Protein AF-A0A2D8RJA9-F1 (afdb_monomer)

Nearest PDB structures (foldseek):
  5o3w-assembly1_A  TM=4.765E-01  e=5.206E+00  Gypsophila vaccaria
  4ax4-assembly1_A  TM=5.042E-01  e=7.537E+00  Sus scrofa
  1o6g-assembly1_A  TM=4.946E-01  e=7.537E+00  Sus scrofa
  1e5t-assembly1_A  TM=5.005E-01  e=8.526E+00  Sus scrofa

Solvent-accessible surface area (backbone atoms only — not comparable to full-atom values): 4884 Å² total; per-residue (Å²): 129,74,74,64,53,69,54,76,48,81,40,97,88,77,38,61,30,40,37,35,45,37,68,60,89,90,44,67,44,43,32,32,28,67,45,98,88,48,70,77,40,86,45,82,78,54,71,68,52,48,53,52,48,50,55,56,44,51,61,30,34,80,69,72,66,40,53,71,74,57,51,52,32,55,76,51,72,55,48,92,126

Foldseek 3Di:
DQDWQWDWDQDPPLGIKIKTFDDDPLATFIWIDSDPPGDIDGDDDDPVSLVVSLVSLVVCVVVVRHDPSRNVCSVVVNDDD

Radius of gyration: 12.63 Å; Cα contacts (8 Å, |Δi|>4): 115; chains: 1; bounding box: 29×23×32 Å

Secondary structure (DSSP, 8-state):
-PPPEEEEEEETTTEEEEEEEEEETTEEEEEEESSTTSPPEE----HHHHHHHHHHHHHHHTTTSS-HHHHHHHHTTT---

Structure (mmCIF, N/CA/C/O backbone):
data_AF-A0A2D8RJA9-F1
#
_entry.id   AF-A0A2D8RJA9-F1
#
loop_
_atom_site.group_PDB
_atom_site.id
_atom_site.type_symbol
_atom_site.label_atom_id
_atom_site.label_alt_id
_atom_site.label_comp_id
_atom_site.label_asym_id
_atom_site.label_entity_id
_atom_site.label_seq_id
_atom_site.pdbx_PDB_ins_code
_atom_site.Cartn_x
_atom_site.Cartn_y
_atom_site.Cartn_z
_atom_site.occupancy
_atom_site.B_iso_or_equiv
_atom_site.auth_seq_id
_atom_site.auth_comp_id
_atom_site.auth_asym_id
_atom_site.auth_atom_id
_atom_site.pdbx_PDB_model_num
ATOM 1 N N . MET A 1 1 ? -12.189 11.935 -0.782 1.00 57.56 1 MET A N 1
ATOM 2 C CA . MET A 1 1 ? -11.685 10.544 -0.726 1.00 57.56 1 MET A CA 1
ATOM 3 C C . MET A 1 1 ? -10.344 10.523 -0.004 1.00 57.56 1 MET A C 1
ATOM 5 O O . MET A 1 1 ? -9.587 11.477 -0.178 1.00 57.56 1 MET A O 1
ATOM 9 N N . PRO A 1 2 ? -10.048 9.489 0.801 1.00 71.12 2 PRO A N 1
ATOM 10 C CA . PRO A 1 2 ? -8.731 9.297 1.405 1.00 71.12 2 PRO A CA 1
ATOM 11 C C . PRO A 1 2 ? -7.651 9.266 0.319 1.00 71.12 2 PRO A C 1
ATOM 13 O O . PRO A 1 2 ? -7.861 8.692 -0.749 1.00 71.12 2 PRO A O 1
ATOM 16 N N . ARG A 1 3 ? -6.499 9.892 0.571 1.00 86.94 3 ARG A N 1
ATOM 17 C CA . ARG A 1 3 ? -5.355 9.787 -0.345 1.00 86.94 3 ARG A CA 1
ATOM 18 C C . ARG A 1 3 ? -4.830 8.342 -0.329 1.00 86.94 3 ARG A C 1
ATOM 20 O O . ARG A 1 3 ? -4.781 7.763 0.757 1.00 86.94 3 ARG A O 1
ATOM 27 N N . PRO A 1 4 ? -4.392 7.787 -1.473 1.00 94.75 4 PRO A N 1
ATOM 28 C CA . PRO A 1 4 ? -3.733 6.487 -1.494 1.00 94.75 4 PRO A CA 1
ATOM 29 C C . PRO A 1 4 ? -2.520 6.437 -0.557 1.00 94.75 4 PRO A C 1
ATOM 31 O O . PRO A 1 4 ? -1.838 7.447 -0.328 1.00 94.75 4 PRO A O 1
ATOM 34 N N . ILE A 1 5 ? -2.242 5.250 -0.027 1.00 97.06 5 ILE A N 1
ATOM 35 C CA . ILE A 1 5 ? -0.989 4.950 0.666 1.00 97.06 5 ILE A CA 1
ATOM 36 C C . ILE A 1 5 ? -0.082 4.301 -0.368 1.00 97.06 5 ILE A C 1
ATOM 38 O O . ILE A 1 5 ? -0.431 3.255 -0.903 1.00 97.06 5 ILE A O 1
ATOM 42 N N . GLY A 1 6 ? 1.030 4.953 -0.701 1.00 97.19 6 GLY A N 1
ATOM 43 C CA . GLY A 1 6 ? 1.916 4.483 -1.757 1.00 97.19 6 GLY A CA 1
ATOM 44 C C . GLY A 1 6 ? 3.341 4.271 -1.280 1.00 97.19 6 GLY A C 1
ATOM 45 O O . GLY A 1 6 ? 3.821 5.010 -0.418 1.00 97.19 6 GLY A O 1
ATOM 46 N N . TRP A 1 7 ? 3.992 3.279 -1.876 1.00 97.88 7 TRP A N 1
ATOM 47 C CA . TRP A 1 7 ? 5.398 2.936 -1.683 1.00 97.88 7 TRP A CA 1
ATOM 48 C C . TRP A 1 7 ? 6.020 2.532 -3.017 1.00 97.88 7 TRP A C 1
ATOM 50 O O . TRP A 1 7 ? 5.377 2.563 -4.069 1.00 97.88 7 TRP A O 1
ATOM 60 N N . THR A 1 8 ? 7.310 2.226 -2.985 1.00 96.94 8 THR A N 1
ATOM 61 C CA . THR A 1 8 ? 8.034 1.709 -4.140 1.00 96.94 8 THR A CA 1
ATOM 62 C C . THR A 1 8 ? 8.533 0.309 -3.830 1.00 96.94 8 THR A C 1
ATOM 64 O O . THR A 1 8 ? 9.081 0.099 -2.752 1.00 96.94 8 THR A O 1
ATOM 67 N N . LYS A 1 9 ? 8.415 -0.600 -4.796 1.00 95.12 9 LYS A N 1
ATOM 68 C CA . LYS A 1 9 ? 9.033 -1.926 -4.768 1.00 95.12 9 LYS A CA 1
ATOM 69 C C . LYS A 1 9 ? 9.957 -2.097 -5.969 1.00 95.12 9 LYS A C 1
ATOM 71 O O . LYS A 1 9 ? 9.664 -1.590 -7.052 1.00 95.12 9 LYS A O 1
ATOM 76 N N . LYS A 1 10 ? 11.090 -2.770 -5.774 1.00 94.19 10 LYS A N 1
ATOM 77 C CA . LYS A 1 10 ? 11.968 -3.169 -6.877 1.00 94.19 10 LYS A CA 1
ATOM 78 C C . LYS A 1 10 ? 11.506 -4.530 -7.389 1.00 94.19 10 LYS A C 1
ATOM 80 O O . LYS A 1 10 ? 11.388 -5.467 -6.611 1.00 94.19 10 LYS A O 1
ATOM 85 N N . ASP A 1 11 ? 11.265 -4.605 -8.681 1.00 91.00 11 ASP A N 1
ATOM 86 C CA . ASP A 1 11 ? 10.899 -5.796 -9.427 1.00 91.00 11 ASP A CA 1
ATOM 87 C C . ASP A 1 11 ? 12.100 -6.225 -10.293 1.00 91.00 11 ASP A C 1
ATOM 89 O O . ASP A 1 11 ? 12.739 -5.352 -10.896 1.00 91.00 11 ASP A O 1
ATOM 93 N N . PRO A 1 12 ? 12.467 -7.520 -10.320 1.00 89.38 12 PRO A N 1
ATOM 94 C CA . PRO A 1 12 ? 13.617 -8.000 -11.086 1.00 89.38 12 PRO A CA 1
ATOM 95 C C . PRO A 1 12 ? 13.514 -7.739 -12.592 1.00 89.38 12 PRO A C 1
ATOM 97 O O . PRO A 1 12 ? 14.529 -7.430 -13.213 1.00 89.38 12 PRO A O 1
ATOM 100 N N . ASP A 1 13 ? 12.306 -7.818 -13.152 1.00 89.50 13 ASP A N 1
ATOM 101 C CA . ASP A 1 13 ? 12.075 -7.767 -14.597 1.00 89.50 13 ASP A CA 1
ATOM 102 C C . ASP A 1 13 ? 11.683 -6.360 -15.055 1.00 89.50 13 ASP A C 1
ATOM 104 O O . ASP A 1 13 ? 12.109 -5.876 -16.103 1.00 89.50 13 ASP A O 1
ATOM 108 N N . LEU A 1 14 ? 10.867 -5.682 -14.249 1.00 86.81 14 LEU A N 1
ATOM 109 C CA . LEU A 1 14 ? 10.244 -4.410 -14.613 1.00 86.81 14 LEU A CA 1
ATOM 110 C C . LEU A 1 14 ? 10.946 -3.203 -13.989 1.00 86.81 14 LEU A C 1
ATOM 112 O O . LEU A 1 14 ? 10.708 -2.070 -14.403 1.00 86.81 14 LEU A O 1
ATOM 116 N N . GLY A 1 15 ? 11.834 -3.425 -13.019 1.00 91.06 15 GLY A N 1
ATOM 117 C CA . GLY A 1 15 ? 12.552 -2.366 -12.329 1.00 91.06 15 GLY A CA 1
ATOM 118 C C . GLY A 1 15 ? 11.728 -1.731 -11.209 1.00 91.06 15 GLY A C 1
ATOM 119 O O . GLY A 1 15 ? 11.222 -2.405 -10.319 1.00 91.06 15 GLY A O 1
ATOM 120 N N . LYS A 1 16 ? 11.672 -0.400 -11.152 1.00 94.69 16 LYS A N 1
ATOM 121 C CA . LYS A 1 16 ? 11.089 0.317 -10.009 1.00 94.69 16 LYS A CA 1
ATOM 122 C C . LYS A 1 16 ? 9.572 0.461 -10.170 1.00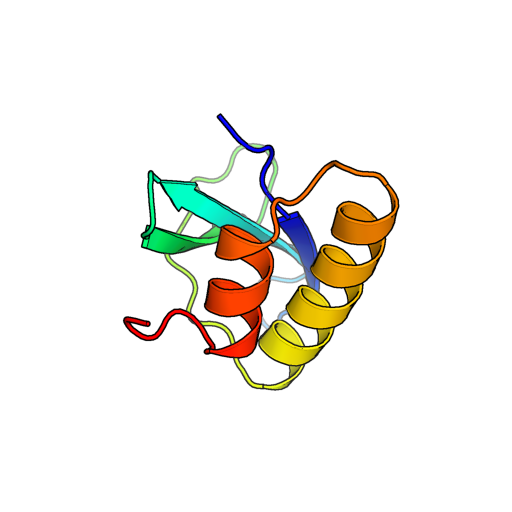 94.69 16 LYS A C 1
ATOM 124 O O . LYS A 1 16 ? 9.115 1.334 -10.898 1.00 94.69 16 LYS A O 1
ATOM 129 N N . LEU A 1 17 ? 8.797 -0.293 -9.397 1.00 96.38 17 LEU A N 1
ATOM 130 C CA . LEU A 1 17 ? 7.340 -0.192 -9.370 1.00 96.38 17 LEU A CA 1
ATOM 131 C C . LEU A 1 17 ? 6.869 0.812 -8.319 1.00 96.38 17 LEU A C 1
ATOM 133 O O . LEU A 1 17 ? 7.295 0.777 -7.163 1.00 96.38 17 LEU A O 1
ATOM 137 N N . LYS A 1 18 ? 5.923 1.672 -8.696 1.00 97.56 18 LYS A N 1
ATOM 138 C CA . LYS A 1 18 ? 5.123 2.454 -7.751 1.00 97.56 18 LYS A CA 1
ATOM 139 C C . LYS A 1 18 ? 3.880 1.653 -7.385 1.00 97.56 18 LYS A C 1
ATOM 141 O O . LYS A 1 18 ? 3.125 1.281 -8.276 1.00 97.56 18 LYS A O 1
ATOM 146 N N . ILE A 1 19 ? 3.633 1.445 -6.097 1.00 98.12 19 ILE A N 1
ATOM 147 C CA . ILE A 1 19 ? 2.452 0.729 -5.603 1.00 98.12 19 ILE A CA 1
ATOM 148 C C . ILE A 1 19 ? 1.553 1.701 -4.842 1.00 98.12 19 ILE A C 1
ATOM 150 O O . ILE A 1 19 ? 2.038 2.612 -4.169 1.00 98.12 19 ILE A O 1
ATOM 154 N N . GLU A 1 20 ? 0.239 1.527 -4.964 1.00 97.94 20 GLU A N 1
ATOM 155 C CA . GLU A 1 20 ? -0.778 2.277 -4.235 1.00 97.94 20 GLU A CA 1
ATOM 156 C C . GLU A 1 20 ? -1.855 1.356 -3.655 1.00 97.94 20 GLU A C 1
ATOM 158 O O . GLU A 1 20 ? -2.581 0.673 -4.381 1.00 97.94 20 GLU A O 1
ATOM 163 N N . ALA A 1 21 ? -2.025 1.439 -2.338 1.00 97.56 21 ALA A N 1
ATOM 164 C CA . ALA A 1 21 ? -3.207 0.979 -1.631 1.00 97.56 21 ALA A CA 1
ATOM 165 C C . ALA A 1 21 ? -4.279 2.080 -1.655 1.00 97.56 21 ALA A C 1
ATOM 167 O O . ALA A 1 21 ? -4.066 3.208 -1.189 1.00 97.56 21 ALA A O 1
ATOM 168 N N . ARG A 1 22 ? -5.443 1.759 -2.221 1.00 95.88 22 ARG A N 1
ATOM 169 C CA . ARG A 1 22 ? -6.560 2.678 -2.465 1.00 95.88 22 ARG A CA 1
ATOM 170 C C . ARG A 1 22 ? -7.817 2.182 -1.76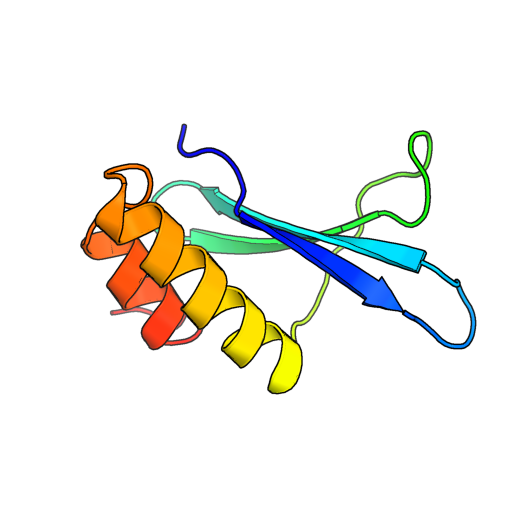5 1.00 95.88 22 ARG A C 1
ATOM 172 O O . ARG A 1 22 ? -8.183 1.014 -1.890 1.00 95.88 22 ARG A O 1
ATOM 179 N N . PHE A 1 23 ? -8.504 3.098 -1.089 1.00 93.75 23 PHE A N 1
ATOM 180 C CA . PHE A 1 23 ? -9.804 2.835 -0.481 1.00 93.75 23 PHE A CA 1
ATOM 181 C C . PHE A 1 23 ? -10.942 3.359 -1.347 1.00 93.75 23 PHE A C 1
ATOM 183 O O . PHE A 1 23 ? -10.990 4.550 -1.661 1.00 93.75 23 PHE A O 1
ATOM 190 N N . PHE A 1 24 ? -11.905 2.486 -1.627 1.00 89.75 24 PHE A N 1
ATOM 191 C CA . PHE A 1 24 ? -13.204 2.835 -2.194 1.00 89.75 24 PHE A CA 1
ATOM 192 C C . PHE A 1 24 ? -14.289 2.411 -1.203 1.00 89.75 24 PHE A C 1
ATOM 194 O O . PHE A 1 24 ? -14.635 1.234 -1.099 1.00 89.75 24 PHE A O 1
ATOM 201 N N . GLY A 1 25 ? -14.773 3.361 -0.400 1.00 86.75 25 GLY A N 1
ATOM 202 C CA . GLY A 1 25 ? -15.603 3.039 0.763 1.00 86.75 25 GLY A CA 1
ATOM 203 C C . GLY A 1 25 ? -14.823 2.178 1.764 1.00 86.75 25 GLY A C 1
ATOM 204 O O . GLY A 1 25 ? -13.778 2.600 2.255 1.00 86.75 25 GLY A O 1
ATOM 205 N N . SER A 1 26 ? -15.318 0.970 2.049 1.00 87.94 26 SER A N 1
ATOM 206 C CA . SER A 1 26 ? -14.649 -0.034 2.894 1.00 87.94 26 SER A CA 1
ATOM 207 C C . SER A 1 26 ? -13.792 -1.038 2.117 1.00 87.94 26 SER A C 1
ATOM 209 O O . SER A 1 26 ? -13.204 -1.923 2.728 1.00 87.94 26 SER A O 1
ATOM 211 N N . LYS A 1 27 ? -13.710 -0.932 0.786 1.00 92.25 27 LYS A N 1
ATOM 212 C CA . LYS A 1 27 ? -12.913 -1.852 -0.029 1.00 92.25 27 LYS A CA 1
ATOM 213 C C . LYS A 1 27 ? -11.480 -1.344 -0.158 1.00 92.25 27 LYS A C 1
ATOM 215 O O . LYS A 1 27 ? -11.265 -0.237 -0.659 1.00 92.25 27 LYS A O 1
ATOM 220 N N . LEU A 1 28 ? -10.520 -2.170 0.253 1.00 95.31 28 LEU A N 1
ATOM 221 C CA . LEU A 1 28 ? -9.094 -1.962 0.020 1.00 95.31 28 LEU A CA 1
ATOM 222 C C . LEU A 1 28 ? -8.702 -2.603 -1.318 1.00 95.31 28 LEU A C 1
ATOM 224 O O . LEU A 1 28 ? -9.029 -3.756 -1.583 1.00 95.31 28 LEU A O 1
ATOM 228 N N . THR A 1 29 ? -8.054 -1.833 -2.186 1.00 96.31 29 THR A N 1
ATOM 229 C CA . THR A 1 29 ? -7.599 -2.282 -3.510 1.00 96.31 29 THR A CA 1
ATOM 230 C C . THR A 1 29 ? -6.161 -1.859 -3.742 1.00 96.31 29 THR A C 1
ATOM 232 O O . THR A 1 29 ? -5.729 -0.821 -3.241 1.00 96.31 29 THR A O 1
ATOM 235 N N . PHE A 1 30 ? -5.440 -2.637 -4.536 1.00 97.75 30 PHE A N 1
ATOM 236 C CA . PHE A 1 30 ? -4.014 -2.465 -4.753 1.00 97.75 30 PHE A CA 1
ATOM 237 C C . PHE A 1 30 ? -3.724 -2.334 -6.232 1.00 97.75 30 PHE A C 1
ATOM 239 O O . PHE A 1 30 ? -4.249 -3.089 -7.050 1.00 97.75 30 PHE A O 1
ATOM 246 N N . HIS A 1 31 ? -2.906 -1.343 -6.560 1.00 97.88 31 HIS A N 1
ATOM 247 C CA . HIS A 1 31 ? -2.512 -1.087 -7.931 1.00 97.88 31 HIS A CA 1
ATOM 248 C C . HIS A 1 31 ? -1.024 -0.790 -7.998 1.00 97.88 31 HIS A C 1
ATOM 250 O O . HIS A 1 31 ? -0.471 -0.183 -7.079 1.00 97.88 31 HIS A O 1
ATOM 256 N N . ARG A 1 32 ? -0.397 -1.159 -9.109 1.00 97.44 32 ARG A N 1
ATOM 257 C CA . ARG A 1 32 ? 0.991 -0.823 -9.419 1.00 97.44 32 ARG A CA 1
ATOM 258 C C . ARG A 1 32 ? 1.091 -0.021 -10.712 1.00 97.44 32 ARG A C 1
ATOM 260 O O . ARG A 1 32 ? 0.203 -0.095 -11.555 1.00 97.44 32 ARG A O 1
ATOM 267 N N . GLN A 1 33 ? 2.177 0.722 -10.867 1.00 97.25 33 GLN A N 1
ATOM 268 C CA . GLN A 1 33 ? 2.509 1.468 -12.074 1.00 97.25 33 GLN A CA 1
ATOM 269 C C . GLN A 1 33 ? 4.029 1.429 -12.278 1.00 97.25 33 GLN A C 1
ATOM 271 O O . GLN A 1 33 ? 4.777 1.752 -11.352 1.00 97.25 33 GLN A O 1
ATOM 276 N N . ASN A 1 34 ? 4.485 1.042 -13.473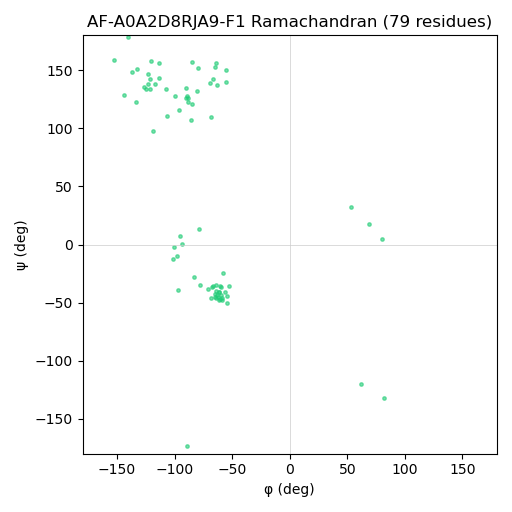 1.00 94.62 34 ASN A N 1
ATOM 277 C CA . ASN A 1 34 ? 5.918 0.937 -13.780 1.00 94.62 34 ASN A CA 1
ATOM 278 C C . ASN A 1 34 ? 6.552 2.284 -14.188 1.00 94.62 34 ASN A C 1
ATOM 280 O O . ASN A 1 34 ? 7.725 2.549 -13.955 1.00 94.62 34 ASN A O 1
ATOM 284 N N . GLY A 1 35 ? 5.760 3.194 -14.755 1.00 92.06 35 GLY A N 1
ATOM 285 C CA . GLY A 1 35 ? 6.233 4.502 -15.195 1.00 92.06 35 GLY A CA 1
ATOM 286 C C . GLY A 1 35 ? 5.125 5.542 -15.165 1.00 92.06 35 GLY A C 1
ATOM 287 O O . GLY A 1 35 ? 3.946 5.212 -15.192 1.00 92.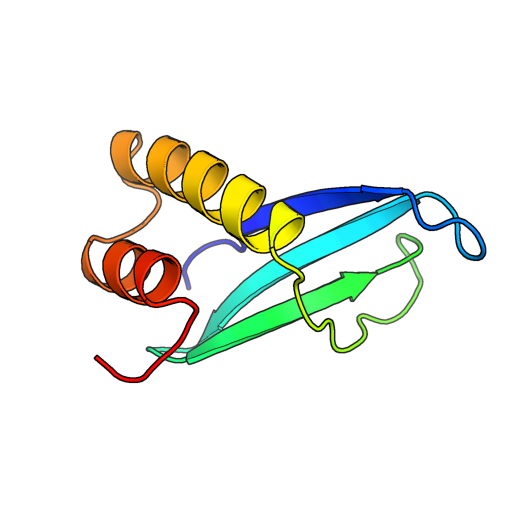06 35 GLY A O 1
ATOM 288 N N . ARG A 1 36 ? 5.485 6.828 -15.122 1.00 89.56 36 ARG A N 1
ATOM 289 C CA . ARG A 1 36 ? 4.516 7.934 -14.991 1.00 89.56 36 ARG A CA 1
ATOM 290 C C . ARG A 1 36 ? 3.390 7.897 -16.037 1.00 89.56 36 ARG A C 1
ATOM 292 O O . ARG A 1 36 ? 2.273 8.293 -15.712 1.00 89.56 36 ARG A O 1
ATOM 299 N N . PHE A 1 37 ? 3.706 7.468 -17.257 1.00 93.31 37 PHE A N 1
ATOM 300 C CA . PHE A 1 37 ? 2.782 7.415 -18.394 1.00 93.31 37 PHE A CA 1
ATOM 301 C C . PHE A 1 37 ? 2.212 6.014 -18.653 1.00 93.31 37 PHE A C 1
ATOM 303 O O . PHE A 1 37 ? 1.376 5.863 -19.535 1.00 93.31 37 PHE A O 1
ATOM 310 N N . GLU A 1 38 ? 2.627 5.017 -17.87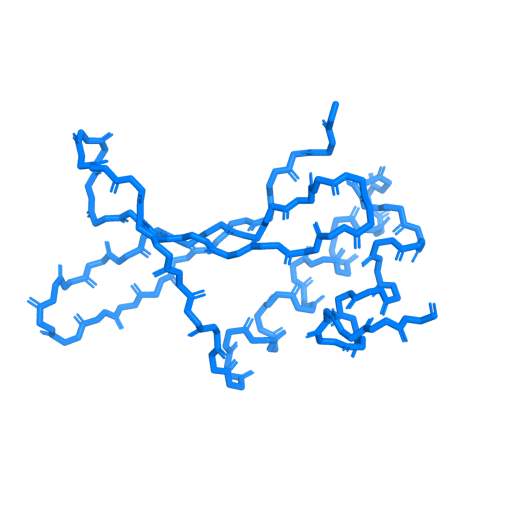1 1.00 94.00 38 GLU A N 1
ATOM 311 C CA . GLU A 1 38 ? 2.115 3.652 -17.975 1.00 94.00 38 GLU A CA 1
ATOM 312 C C . GLU A 1 38 ? 0.760 3.523 -17.269 1.00 94.00 38 GLU A C 1
ATOM 314 O O . GLU A 1 38 ? 0.491 4.255 -16.304 1.00 94.00 38 GLU A O 1
ATOM 319 N N . PRO A 1 39 ? -0.110 2.600 -17.701 1.00 95.81 39 PRO A N 1
ATOM 320 C CA . PRO A 1 39 ? -1.361 2.342 -17.010 1.00 95.81 39 PRO A CA 1
ATOM 321 C C . PRO A 1 39 ? -1.127 1.789 -15.597 1.00 95.81 39 PRO A C 1
ATOM 323 O O . PRO A 1 39 ? -0.090 1.206 -15.278 1.00 95.81 39 PRO A O 1
ATOM 326 N N . TRP A 1 40 ? -2.127 1.978 -14.735 1.00 97.06 40 TRP A N 1
ATOM 327 C CA . TRP A 1 40 ? -2.178 1.286 -13.451 1.00 97.06 40 TRP A CA 1
ATOM 328 C C . TRP A 1 40 ? -2.705 -0.128 -13.654 1.00 97.06 40 TRP A C 1
ATOM 330 O O . TRP A 1 40 ? -3.760 -0.314 -14.256 1.00 97.06 40 TRP A O 1
ATOM 340 N N . GLU A 1 41 ? -2.017 -1.099 -13.076 1.00 96.69 41 GLU A N 1
ATOM 341 C CA . GLU A 1 41 ? -2.387 -2.509 -13.134 1.00 96.69 41 GLU A CA 1
ATOM 342 C C . GLU A 1 41 ? -2.778 -3.022 -11.750 1.00 96.69 41 GLU A C 1
ATOM 344 O O . GLU A 1 41 ? -2.354 -2.467 -10.733 1.00 96.69 41 GLU A O 1
ATOM 349 N N . ILE A 1 42 ? -3.578 -4.089 -11.705 1.00 97.00 42 ILE A N 1
ATOM 350 C CA . ILE A 1 42 ? -3.926 -4.765 -10.452 1.00 97.00 42 ILE A CA 1
ATOM 351 C C . ILE A 1 42 ? -2.653 -5.341 -9.831 1.00 97.00 42 ILE A C 1
ATOM 353 O O . ILE A 1 42 ? -1.812 -5.917 -10.518 1.00 97.00 42 ILE A O 1
ATOM 357 N N . PHE A 1 43 ? -2.528 -5.177 -8.519 1.00 96.19 43 PHE A N 1
ATOM 358 C CA . PHE A 1 43 ? -1.404 -5.685 -7.751 1.00 96.19 43 PHE A CA 1
ATOM 359 C C . PHE A 1 43 ? -1.897 -6.593 -6.627 1.00 96.19 43 PHE A C 1
ATOM 361 O O . PHE A 1 43 ? -2.864 -6.258 -5.947 1.00 96.19 43 PHE A O 1
ATOM 368 N N . THR A 1 44 ? -1.216 -7.715 -6.414 1.00 96.06 44 THR A N 1
ATOM 369 C CA . THR A 1 44 ? -1.454 -8.590 -5.263 1.00 96.06 44 THR A CA 1
ATOM 370 C C . THR A 1 44 ? -0.287 -8.419 -4.293 1.00 96.06 44 THR A C 1
ATOM 372 O O . THR A 1 44 ? 0.823 -8.813 -4.648 1.00 96.06 44 THR A O 1
ATOM 375 N N . PRO A 1 45 ? -0.499 -7.815 -3.111 1.00 96.31 45 PRO A N 1
ATOM 376 C CA . PRO A 1 45 ? 0.563 -7.619 -2.130 1.00 96.31 45 PRO A CA 1
ATOM 377 C C . PRO A 1 45 ? 1.007 -8.947 -1.511 1.00 96.31 45 PRO A C 1
ATOM 379 O O . PRO A 1 45 ? 0.172 -9.793 -1.176 1.00 96.31 45 PRO A O 1
ATOM 382 N N . ASP A 1 46 ? 2.315 -9.100 -1.322 1.00 96.06 46 ASP A N 1
ATOM 383 C CA . ASP A 1 46 ? 2.891 -10.172 -0.509 1.00 96.06 46 ASP A CA 1
ATOM 384 C C . ASP A 1 46 ? 3.030 -9.753 0.967 1.00 96.06 46 ASP A C 1
ATOM 386 O O . ASP A 1 46 ? 2.529 -8.709 1.390 1.00 96.06 46 ASP A O 1
ATOM 390 N N . ASN A 1 47 ? 3.672 -10.592 1.786 1.00 96.38 47 ASN A N 1
ATOM 391 C CA . ASN A 1 47 ? 3.847 -10.305 3.212 1.00 96.38 47 ASN A CA 1
ATOM 392 C C . ASN A 1 47 ? 4.659 -9.023 3.460 1.00 96.38 47 ASN A C 1
ATOM 394 O O . ASN A 1 47 ? 4.271 -8.235 4.317 1.00 96.38 47 ASN A O 1
ATOM 398 N N . GLU A 1 48 ? 5.722 -8.777 2.692 1.00 96.31 48 GLU A N 1
ATOM 399 C CA . GLU A 1 48 ? 6.555 -7.579 2.859 1.00 96.31 48 GLU A CA 1
ATOM 400 C C . GLU A 1 48 ? 5.789 -6.307 2.472 1.00 96.31 48 GLU A C 1
ATOM 402 O O . GLU A 1 48 ? 5.913 -5.262 3.120 1.00 96.31 48 GLU A O 1
ATOM 407 N N . ASP A 1 49 ? 4.945 -6.391 1.442 1.00 97.69 49 ASP A N 1
ATOM 408 C CA . ASP A 1 49 ? 4.045 -5.307 1.059 1.00 97.69 49 ASP A CA 1
ATOM 409 C C . ASP A 1 49 ? 3.018 -5.003 2.154 1.00 97.69 49 ASP A C 1
ATOM 411 O O . ASP A 1 49 ? 2.724 -3.835 2.423 1.00 97.69 49 ASP A O 1
ATOM 415 N N . TRP A 1 50 ? 2.479 -6.036 2.808 1.00 97.75 50 TRP A N 1
ATOM 416 C CA . TRP A 1 50 ? 1.575 -5.863 3.946 1.00 97.75 50 TRP A CA 1
ATOM 417 C C . TRP A 1 50 ? 2.271 -5.218 5.140 1.00 97.75 50 TRP A C 1
ATOM 419 O O . TRP A 1 50 ? 1.695 -4.318 5.756 1.00 97.75 50 TRP A O 1
ATOM 429 N N . ASP A 1 51 ? 3.494 -5.631 5.454 1.00 97.75 51 ASP A N 1
ATOM 430 C CA . ASP A 1 51 ? 4.274 -5.051 6.549 1.00 97.75 51 ASP A CA 1
ATOM 431 C C . ASP A 1 51 ? 4.583 -3.572 6.263 1.00 97.75 51 ASP A C 1
ATOM 433 O O . ASP A 1 51 ? 4.304 -2.696 7.088 1.00 97.75 51 ASP A O 1
ATOM 437 N N . THR A 1 52 ? 5.015 -3.272 5.034 1.00 98.12 52 THR A N 1
ATOM 438 C CA . THR A 1 52 ? 5.248 -1.900 4.555 1.00 98.12 52 THR A CA 1
ATOM 439 C C . THR A 1 52 ? 3.978 -1.052 4.640 1.00 98.12 52 THR A C 1
ATOM 441 O O . THR A 1 52 ? 3.997 0.092 5.106 1.00 98.12 52 THR A O 1
ATOM 444 N N . LEU A 1 53 ? 2.841 -1.594 4.199 1.00 98.06 53 LEU A N 1
ATOM 445 C CA . LEU A 1 53 ? 1.564 -0.892 4.247 1.00 98.06 53 LEU A CA 1
ATOM 446 C C . LEU A 1 53 ? 1.138 -0.591 5.684 1.00 98.06 53 LEU A C 1
ATOM 448 O O . LEU A 1 53 ? 0.672 0.522 5.938 1.00 98.06 53 LEU A O 1
ATOM 452 N N . ASN A 1 54 ? 1.290 -1.547 6.605 1.00 97.75 54 ASN A N 1
ATOM 453 C CA . ASN A 1 54 ? 0.960 -1.360 8.017 1.00 97.75 54 ASN A CA 1
ATOM 454 C C . ASN A 1 54 ? 1.767 -0.206 8.619 1.00 97.75 54 ASN A C 1
ATOM 456 O O . ASN A 1 54 ? 1.179 0.701 9.210 1.00 97.75 54 ASN A O 1
ATOM 460 N N . GLU A 1 55 ? 3.080 -0.167 8.390 1.00 98.12 55 GLU A N 1
ATOM 461 C CA . GLU A 1 55 ? 3.940 0.909 8.892 1.00 98.12 55 GLU A CA 1
ATOM 462 C C . GLU A 1 55 ? 3.551 2.283 8.312 1.00 98.12 55 GLU A C 1
ATOM 464 O O . GLU A 1 55 ? 3.426 3.288 9.024 1.00 98.12 55 GLU A O 1
ATOM 469 N N . LEU A 1 56 ? 3.312 2.354 7.001 1.00 98.06 56 LEU A N 1
ATOM 470 C CA . LEU A 1 56 ? 2.918 3.601 6.344 1.00 98.06 56 LEU A CA 1
ATOM 471 C C . LEU A 1 56 ? 1.527 4.076 6.781 1.00 98.06 56 LEU A C 1
ATOM 473 O O . LEU A 1 56 ? 1.290 5.286 6.890 1.00 98.06 56 LEU A O 1
ATOM 477 N N . ALA A 1 57 ? 0.605 3.144 7.014 1.00 97.12 57 ALA A N 1
ATOM 478 C CA . ALA A 1 57 ? -0.737 3.427 7.498 1.00 97.12 57 ALA A CA 1
ATOM 479 C C . ALA A 1 57 ? -0.720 3.932 8.939 1.00 97.12 57 ALA A C 1
ATOM 481 O O . ALA A 1 57 ? -1.319 4.973 9.200 1.00 97.12 57 ALA A O 1
ATOM 482 N N . GLU A 1 58 ? 0.038 3.288 9.825 1.00 97.56 58 GLU A N 1
ATOM 483 C CA . GLU A 1 58 ? 0.287 3.706 11.210 1.00 97.56 58 GLU A CA 1
ATOM 484 C C . GLU A 1 58 ? 0.825 5.147 11.254 1.00 97.56 58 GLU A C 1
ATOM 486 O O . GLU A 1 58 ? 0.267 6.031 11.912 1.00 97.56 58 GLU A O 1
ATOM 491 N N . ASN A 1 59 ? 1.861 5.434 10.460 1.00 97.00 59 ASN A N 1
ATOM 492 C CA . ASN A 1 59 ? 2.454 6.768 10.362 1.00 97.00 59 ASN A CA 1
ATOM 493 C C . ASN A 1 59 ? 1.453 7.832 9.886 1.00 97.00 59 ASN A C 1
ATOM 495 O O . ASN A 1 59 ? 1.497 8.986 10.323 1.00 97.00 59 ASN A O 1
ATOM 499 N N . LYS A 1 60 ? 0.543 7.472 8.976 1.00 95.69 60 LYS A N 1
ATOM 500 C CA . LYS A 1 60 ? -0.519 8.370 8.505 1.00 95.69 60 LYS A CA 1
ATOM 501 C C . LYS A 1 60 ? -1.660 8.490 9.512 1.00 95.69 60 LYS A C 1
ATOM 503 O O . LYS A 1 60 ? -2.208 9.584 9.631 1.00 95.69 60 LYS A O 1
ATOM 508 N N . PHE A 1 61 ? -1.995 7.424 10.231 1.00 95.25 61 PHE A N 1
ATOM 509 C CA . PHE A 1 61 ? -3.008 7.403 11.284 1.00 95.25 61 PHE A CA 1
ATOM 510 C C . PHE A 1 61 ? -2.625 8.364 12.409 1.00 95.25 61 PHE A C 1
ATOM 512 O O . PHE A 1 61 ? -3.397 9.264 12.727 1.00 95.25 61 PHE A O 1
ATOM 519 N N . ARG A 1 62 ? -1.372 8.301 12.881 1.00 96.12 62 ARG A N 1
ATOM 520 C CA . ARG A 1 62 ? -0.821 9.246 13.875 1.00 96.12 62 ARG A CA 1
ATOM 521 C C . ARG A 1 62 ? -0.884 10.711 13.429 1.00 96.12 62 ARG A C 1
ATOM 523 O O . ARG A 1 62 ? -0.912 11.611 14.257 1.00 96.12 62 ARG A O 1
ATOM 530 N N . ARG A 1 63 ? -0.920 10.964 12.116 1.00 95.31 63 ARG A N 1
ATOM 531 C CA . ARG A 1 63 ? -1.052 12.303 11.510 1.00 95.31 63 ARG A CA 1
ATOM 532 C C . ARG A 1 63 ? -2.500 12.671 11.152 1.00 95.31 63 ARG A C 1
ATOM 534 O O . ARG A 1 63 ? -2.703 13.657 10.447 1.00 95.31 63 ARG A O 1
ATOM 541 N N . GLY A 1 64 ? -3.487 11.858 11.537 1.00 93.25 64 GLY A N 1
ATOM 542 C CA . GLY A 1 64 ? -4.907 12.055 11.219 1.00 93.25 64 GLY A CA 1
ATOM 543 C C . GLY A 1 64 ? -5.269 11.872 9.738 1.00 93.25 64 GLY A C 1
ATOM 544 O O . GLY A 1 64 ? -6.310 12.344 9.291 1.00 93.25 64 GLY A O 1
ATOM 545 N N . LYS A 1 65 ? -4.406 11.225 8.941 1.00 92.19 65 LYS A N 1
ATOM 546 C CA . LYS A 1 65 ? -4.585 11.044 7.484 1.00 92.19 65 LYS A CA 1
ATOM 547 C C . LYS A 1 65 ? -5.176 9.687 7.093 1.00 92.19 65 LYS A C 1
ATOM 549 O O . LYS A 1 65 ? -5.512 9.492 5.927 1.00 92.19 65 LYS A O 1
ATOM 554 N N . VAL A 1 66 ? -5.276 8.768 8.046 1.00 93.62 66 VAL A N 1
ATOM 555 C CA . VAL A 1 66 ? -5.942 7.465 7.937 1.00 93.62 66 VAL A CA 1
ATOM 556 C C . VAL A 1 66 ? -6.924 7.387 9.098 1.00 93.62 66 VAL A C 1
ATOM 558 O O . VAL A 1 66 ? -6.584 7.786 10.207 1.00 93.62 66 VAL A O 1
ATOM 561 N N . GLN A 1 67 ? -8.148 6.932 8.839 1.00 93.00 67 GLN A N 1
ATOM 562 C CA . GLN A 1 67 ? -9.165 6.754 9.878 1.00 93.00 67 GLN A CA 1
ATOM 563 C C . GLN A 1 67 ? -9.014 5.393 10.560 1.00 93.00 67 GLN A C 1
ATOM 565 O O . GLN A 1 67 ? -8.535 4.441 9.946 1.00 93.00 67 GLN A O 1
ATOM 570 N N . GLU A 1 68 ? -9.515 5.262 11.787 1.00 94.06 68 GLU A N 1
ATOM 571 C CA . GLU A 1 68 ? -9.448 4.008 12.549 1.00 94.06 68 GLU A CA 1
ATOM 572 C 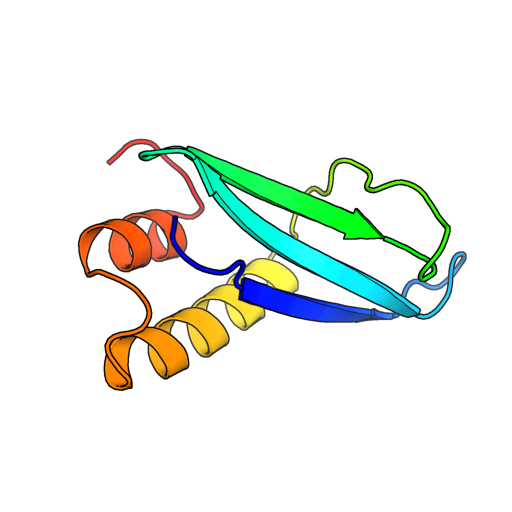C . GLU A 1 68 ? -10.048 2.820 11.778 1.00 94.06 68 GLU A C 1
ATOM 574 O O . GLU A 1 68 ? -9.420 1.772 11.666 1.00 94.06 68 GLU A O 1
ATOM 579 N N . LYS A 1 69 ? -11.217 3.001 11.145 1.00 92.62 69 LYS A N 1
ATOM 580 C CA . LYS A 1 69 ? -11.848 1.960 10.314 1.00 92.62 69 LYS A CA 1
ATOM 581 C C . LYS A 1 69 ? -10.925 1.463 9.197 1.00 92.62 69 LYS A C 1
ATOM 583 O O . LYS A 1 69 ? -10.882 0.272 8.917 1.00 92.62 69 LYS A O 1
ATOM 588 N N . GLN A 1 70 ? -10.193 2.370 8.555 1.00 93.75 70 GLN A N 1
ATOM 589 C CA . GLN A 1 70 ? -9.253 2.019 7.490 1.00 93.75 70 GLN A CA 1
ATOM 590 C C . GLN A 1 70 ? -8.027 1.297 8.045 1.00 93.75 70 GLN A C 1
ATOM 592 O O . GLN A 1 70 ? -7.556 0.351 7.421 1.00 93.75 70 GLN A O 1
ATOM 597 N N . MET A 1 71 ? -7.547 1.717 9.219 1.00 95.12 71 MET A N 1
ATOM 598 C CA . MET A 1 71 ? -6.437 1.057 9.901 1.00 95.12 71 MET A CA 1
ATOM 599 C C . MET A 1 71 ? -6.783 -0.396 10.229 1.00 95.12 71 MET A C 1
ATOM 601 O O . MET A 1 71 ? -6.019 -1.293 9.889 1.00 95.12 71 MET A O 1
ATOM 605 N N . ARG A 1 72 ? -7.980 -0.638 10.781 1.00 95.25 72 ARG A N 1
ATOM 606 C CA . ARG A 1 72 ? -8.452 -1.997 11.070 1.00 95.25 72 ARG A CA 1
ATOM 607 C C . ARG A 1 72 ? -8.530 -2.851 9.800 1.00 95.25 72 ARG A C 1
ATOM 609 O O . ARG A 1 72 ? -8.076 -3.987 9.812 1.00 95.25 72 ARG A O 1
ATOM 616 N N . ILE A 1 73 ? -9.047 -2.306 8.692 1.00 95.56 73 ILE A N 1
ATOM 617 C CA . ILE A 1 73 ? -9.105 -3.028 7.405 1.00 95.56 73 ILE A CA 1
ATOM 618 C C . ILE A 1 73 ? -7.696 -3.398 6.912 1.00 95.56 73 ILE A C 1
ATOM 620 O O . ILE A 1 73 ? -7.500 -4.499 6.412 1.00 95.56 73 ILE A O 1
ATOM 624 N N . ILE A 1 74 ? -6.712 -2.502 7.050 1.00 95.75 74 ILE A N 1
ATOM 625 C CA . ILE A 1 74 ? -5.318 -2.779 6.662 1.00 95.75 74 ILE A CA 1
ATOM 626 C C . ILE A 1 74 ? -4.715 -3.886 7.531 1.00 95.75 74 ILE A C 1
ATOM 628 O O . ILE A 1 74 ? -4.115 -4.813 6.993 1.00 95.75 74 ILE A O 1
ATOM 632 N N . GLN A 1 75 ? -4.915 -3.821 8.848 1.00 95.12 75 GLN A N 1
ATOM 633 C CA . GLN A 1 75 ? -4.418 -4.828 9.791 1.00 95.12 75 GLN A CA 1
ATOM 634 C C . GLN A 1 75 ? -5.059 -6.201 9.554 1.00 95.12 75 GLN A C 1
ATOM 636 O O . GLN A 1 75 ? -4.381 -7.219 9.641 1.00 95.12 75 GLN A O 1
ATOM 641 N N . ALA A 1 76 ? -6.335 -6.225 9.163 1.00 94.94 76 ALA A N 1
ATOM 642 C CA . ALA A 1 76 ? -7.049 -7.423 8.726 1.00 94.94 76 ALA A CA 1
ATOM 643 C C . ALA A 1 76 ? -6.731 -7.832 7.275 1.00 94.94 76 ALA A C 1
ATOM 645 O O . ALA A 1 76 ? -7.461 -8.616 6.681 1.00 94.94 76 ALA A O 1
ATOM 646 N N . ARG A 1 77 ? -5.687 -7.266 6.654 1.00 93.62 77 ARG A N 1
ATOM 647 C CA . ARG A 1 77 ? -5.258 -7.565 5.277 1.00 93.62 77 ARG A CA 1
ATOM 648 C C . ARG A 1 77 ? -6.365 -7.435 4.218 1.00 93.62 77 ARG A C 1
ATOM 650 O O . ARG A 1 77 ? -6.367 -8.115 3.195 1.00 93.62 77 ARG A O 1
ATOM 657 N N . GLY A 1 78 ? -7.305 -6.516 4.429 1.00 82.62 78 GLY A N 1
ATOM 658 C CA . GLY A 1 78 ? -8.433 -6.283 3.527 1.00 82.62 78 GLY A CA 1
ATOM 659 C C . GLY A 1 78 ? -9.590 -7.276 3.674 1.00 82.62 78 GLY A C 1
ATOM 660 O O . GLY A 1 78 ? -10.545 -7.191 2.898 1.00 82.62 78 GLY A O 1
ATOM 661 N N . GLU A 1 79 ? -9.536 -8.183 4.651 1.00 82.62 79 GLU A N 1
ATOM 662 C CA . GLU A 1 79 ? -10.647 -9.071 4.979 1.00 82.62 79 GLU A CA 1
ATOM 663 C C . GLU A 1 79 ? -11.852 -8.276 5.507 1.00 82.62 79 GLU A C 1
ATOM 665 O O . GLU A 1 79 ? -11.728 -7.161 6.030 1.00 82.62 79 GLU A O 1
ATOM 670 N N . LYS A 1 80 ? -13.057 -8.830 5.320 1.00 65.44 80 LYS A N 1
ATOM 671 C CA . LYS A 1 80 ? -14.282 -8.214 5.841 1.00 65.44 80 LYS A CA 1
ATOM 672 C C . LYS A 1 80 ? -14.261 -8.291 7.369 1.00 65.44 80 LYS A C 1
ATOM 674 O O . LYS A 1 80 ? -14.417 -9.375 7.920 1.00 65.44 80 LYS A O 1
ATOM 679 N N . LEU A 1 81 ? -14.095 -7.131 8.001 1.00 55.50 81 LEU A N 1
ATOM 680 C CA . LEU A 1 81 ? -14.390 -6.898 9.416 1.00 55.50 81 LEU A CA 1
ATOM 681 C C . LEU A 1 81 ? -15.893 -6.793 9.670 1.00 55.50 81 LEU A C 1
ATOM 683 O O . LEU A 1 81 ? -16.590 -6.215 8.798 1.00 55.50 81 LEU A O 1
#

pLDDT: me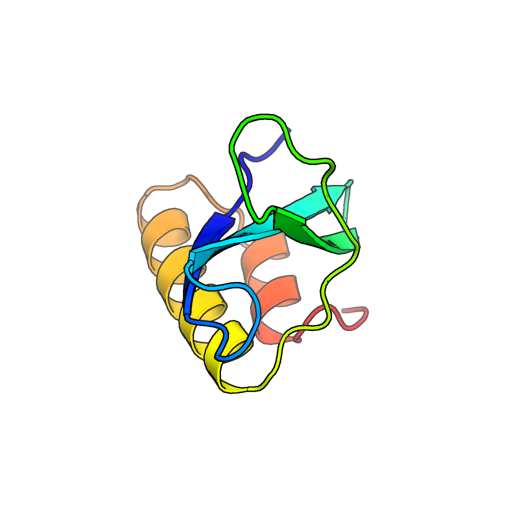an 93.03, std 7.89, range [55.5, 98.12]

Sequence (81 aa):
MPRPIGWTKKDPDLGKLKIEARFFGSKLTFHRQNGRFEPWEIF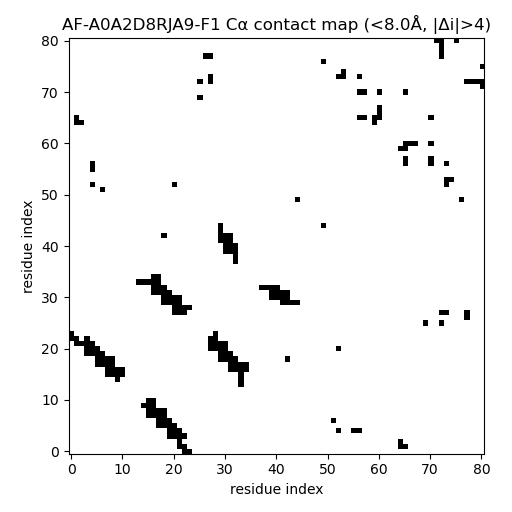TPDNEDWDTLNELAENKFRRGKVQEKQMRIIQARGEKL

Mean predicted aligned error: 3.23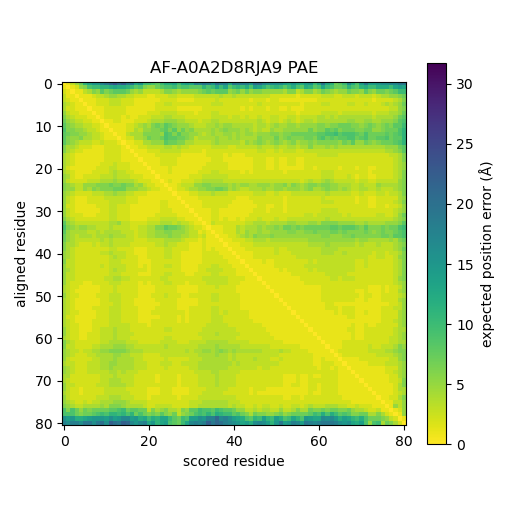 Å